Protein AF-A0A1A8HND4-F1 (afdb_monomer_lite)

Structure (mmCIF, N/CA/C/O backbone):
data_AF-A0A1A8HND4-F1
#
_entry.id   AF-A0A1A8HND4-F1
#
loop_
_atom_site.group_PDB
_atom_site.id
_atom_site.type_symbol
_atom_site.label_atom_id
_atom_site.label_alt_id
_atom_site.label_comp_id
_atom_site.label_asym_id
_atom_site.label_entity_id
_atom_site.label_seq_id
_atom_site.pdbx_PDB_ins_code
_atom_site.Cartn_x
_atom_site.Cartn_y
_atom_site.Cartn_z
_atom_site.occupancy
_atom_site.B_iso_or_equiv
_atom_site.auth_seq_id
_atom_site.auth_comp_id
_atom_site.auth_asym_id
_atom_site.auth_atom_id
_atom_site.pdbx_PDB_model_num
ATOM 1 N N . ASN A 1 1 ? 3.012 -6.499 -9.061 1.00 89.19 1 ASN A N 1
ATOM 2 C CA . ASN A 1 1 ? 3.419 -7.428 -10.140 1.00 89.19 1 ASN A CA 1
ATOM 3 C C . ASN A 1 1 ? 4.429 -6.832 -11.090 1.00 89.19 1 ASN A C 1
ATOM 5 O O . ASN A 1 1 ? 5.504 -7.394 -11.152 1.00 89.19 1 ASN A O 1
ATOM 9 N N . ILE A 1 2 ? 4.158 -5.696 -11.749 1.00 93.88 2 ILE A N 1
ATOM 10 C CA . ILE A 1 2 ? 5.106 -5.095 -12.714 1.00 93.88 2 ILE A CA 1
ATOM 11 C C . ILE A 1 2 ? 6.516 -4.928 -12.121 1.00 93.88 2 ILE A C 1
ATOM 13 O O . ILE A 1 2 ? 7.475 -5.419 -12.698 1.00 93.88 2 ILE A O 1
ATOM 17 N N . LEU A 1 3 ? 6.635 -4.331 -10.929 1.00 91.88 3 LEU A N 1
ATOM 18 C CA . LEU A 1 3 ? 7.934 -4.133 -10.263 1.00 91.88 3 LEU A CA 1
ATOM 19 C C . LEU A 1 3 ? 8.653 -5.437 -9.883 1.00 91.88 3 LEU A C 1
ATOM 21 O O . LEU A 1 3 ? 9.866 -5.437 -9.727 1.00 91.88 3 LEU A O 1
ATOM 25 N N . ASN A 1 4 ? 7.912 -6.535 -9.732 1.00 92.00 4 ASN A N 1
ATOM 26 C CA . ASN A 1 4 ? 8.458 -7.835 -9.344 1.00 92.00 4 ASN A CA 1
ATOM 27 C C . ASN A 1 4 ? 8.629 -8.774 -10.548 1.00 92.00 4 ASN A C 1
ATOM 29 O O . ASN A 1 4 ? 8.966 -9.942 -10.353 1.00 92.00 4 ASN A O 1
ATOM 33 N N . ALA A 1 5 ? 8.336 -8.315 -11.771 1.00 94.69 5 ALA A N 1
ATOM 34 C CA . ALA A 1 5 ? 8.373 -9.143 -12.969 1.00 94.69 5 ALA A CA 1
ATOM 35 C C . ALA A 1 5 ? 9.757 -9.791 -13.144 1.00 94.69 5 ALA A C 1
ATOM 37 O O . ALA A 1 5 ? 10.784 -9.149 -12.942 1.00 94.69 5 ALA A O 1
ATOM 38 N N . GLY A 1 6 ? 9.779 -11.084 -13.476 1.00 91.06 6 GLY A N 1
ATOM 39 C CA . GLY A 1 6 ? 11.015 -11.872 -13.584 1.00 91.06 6 GLY A CA 1
ATOM 40 C C . GLY A 1 6 ? 11.630 -12.315 -12.248 1.00 91.06 6 GLY A C 1
ATOM 41 O O . GLY A 1 6 ? 12.549 -13.126 -12.253 1.00 91.06 6 GLY A O 1
ATOM 42 N N . GLY A 1 7 ? 11.118 -11.838 -11.109 1.00 89.81 7 GLY A N 1
ATOM 43 C CA . GLY A 1 7 ? 11.505 -12.301 -9.776 1.00 89.81 7 GLY A CA 1
ATOM 44 C C . GLY A 1 7 ? 10.580 -13.385 -9.216 1.00 89.81 7 GLY A C 1
ATOM 45 O O . GLY A 1 7 ? 9.534 -13.706 -9.785 1.00 89.81 7 GLY A O 1
ATOM 46 N N . SER A 1 8 ? 10.918 -13.896 -8.029 1.00 85.88 8 SER A N 1
ATOM 47 C CA . SER A 1 8 ? 10.138 -14.922 -7.309 1.00 85.88 8 SER A CA 1
ATOM 48 C C . SER A 1 8 ? 8.691 -14.511 -6.989 1.00 85.88 8 SER A C 1
ATOM 50 O O . SER A 1 8 ? 7.854 -15.370 -6.728 1.00 85.88 8 SER A O 1
ATOM 52 N N . ALA A 1 9 ? 8.377 -13.212 -7.049 1.00 87.56 9 ALA A N 1
ATOM 53 C CA . ALA A 1 9 ? 7.042 -12.652 -6.829 1.00 87.56 9 ALA A CA 1
ATOM 54 C C . ALA A 1 9 ? 6.406 -12.029 -8.096 1.00 87.56 9 ALA A C 1
ATOM 56 O O . ALA A 1 9 ? 5.453 -11.253 -7.986 1.00 87.56 9 ALA A O 1
ATOM 57 N N . GLY A 1 10 ? 6.925 -12.320 -9.296 1.00 84.56 10 GLY A N 1
ATOM 58 C CA . GLY A 1 10 ? 6.526 -11.642 -10.540 1.00 84.56 10 GLY A CA 1
ATOM 59 C C . GLY A 1 10 ? 5.096 -11.896 -11.014 1.00 84.56 10 GLY A C 1
ATOM 60 O O . GLY A 1 10 ? 4.497 -11.016 -11.628 1.00 84.56 10 GLY A O 1
ATOM 61 N N . ASN A 1 11 ? 4.515 -13.038 -10.646 1.00 91.75 11 ASN A N 1
ATOM 62 C CA . ASN A 1 11 ? 3.164 -13.459 -11.038 1.00 91.75 11 ASN A CA 1
ATOM 63 C C . ASN A 1 11 ? 2.240 -13.640 -9.827 1.00 91.75 11 ASN A C 1
ATOM 65 O O . ASN A 1 11 ? 1.387 -14.526 -9.805 1.00 91.75 11 ASN A O 1
ATOM 69 N N . ALA A 1 12 ? 2.433 -12.834 -8.783 1.00 94.12 12 ALA A N 1
ATOM 70 C CA . ALA A 1 12 ? 1.611 -12.931 -7.587 1.00 94.12 12 ALA A CA 1
ATOM 71 C C . ALA A 1 12 ? 0.135 -12.627 -7.910 1.00 94.12 12 ALA A C 1
ATOM 73 O O . ALA A 1 12 ? -0.187 -11.580 -8.462 1.00 94.12 12 ALA A O 1
ATOM 74 N N . VAL A 1 13 ? -0.786 -13.516 -7.538 1.00 94.81 13 VAL A N 1
ATOM 75 C CA . VAL A 1 13 ? -2.239 -13.277 -7.693 1.00 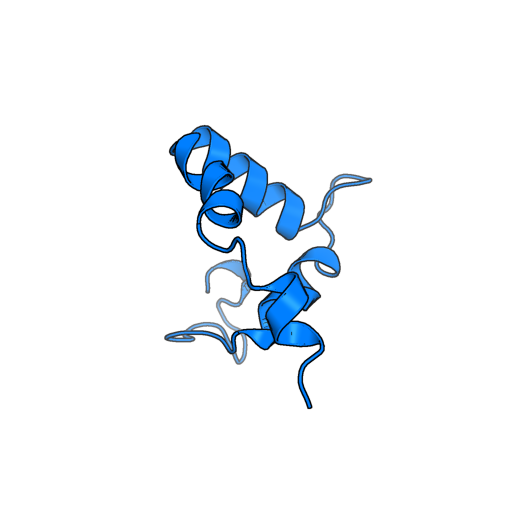94.81 13 VAL A CA 1
ATOM 76 C C . VAL A 1 13 ? -2.802 -12.335 -6.620 1.00 94.81 13 VAL A C 1
ATOM 78 O O . VAL A 1 13 ? -3.929 -11.864 -6.725 1.00 94.81 13 VAL A O 1
ATOM 81 N N . GLY A 1 14 ? -2.007 -12.039 -5.591 1.00 94.25 14 GLY A N 1
ATOM 82 C CA . GLY A 1 14 ? -2.351 -11.152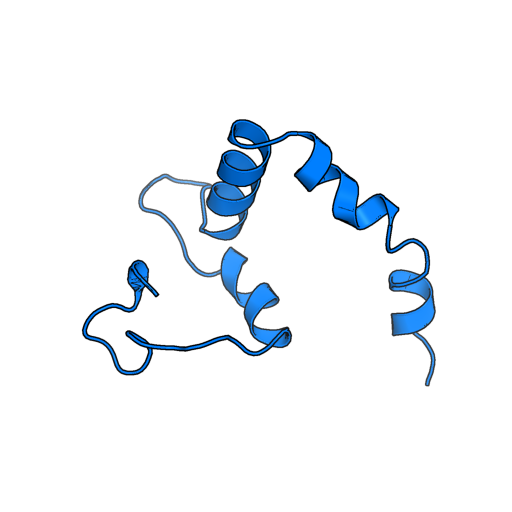 -4.489 1.00 94.25 14 GLY A CA 1
ATOM 83 C C . GLY A 1 14 ? -1.157 -10.927 -3.565 1.00 94.25 14 GLY A C 1
ATOM 84 O O . GLY A 1 14 ? -0.030 -11.320 -3.869 1.00 94.25 14 GLY A O 1
ATOM 85 N N . PHE A 1 15 ? -1.402 -10.296 -2.423 1.00 95.25 15 PHE A N 1
ATOM 86 C CA . PHE A 1 15 ? -0.392 -10.013 -1.406 1.00 95.25 15 PHE A CA 1
ATOM 87 C C . PHE A 1 15 ? -1.008 -10.110 -0.007 1.00 95.25 15 PHE A C 1
ATOM 89 O O . PHE A 1 15 ? -2.224 -10.012 0.162 1.00 95.25 15 PHE A O 1
ATOM 96 N N . LYS A 1 16 ? -0.170 -10.319 1.011 1.00 95.94 16 LYS A N 1
ATOM 97 C CA . LYS A 1 16 ? -0.613 -10.298 2.412 1.00 95.94 16 LYS A CA 1
ATOM 98 C C . LYS A 1 16 ? -0.926 -8.861 2.818 1.00 95.94 16 LYS A C 1
ATOM 100 O O . LYS A 1 16 ? -0.131 -7.977 2.533 1.00 95.94 16 LYS A O 1
ATOM 105 N N . LEU A 1 17 ? -2.006 -8.621 3.562 1.00 96.00 17 LEU A N 1
ATOM 106 C CA . LEU A 1 17 ? -2.361 -7.261 3.998 1.00 96.00 17 LEU A CA 1
ATOM 107 C C . LEU A 1 17 ? -1.235 -6.575 4.797 1.00 96.00 17 LEU A C 1
ATOM 109 O O . LEU A 1 17 ? -1.006 -5.378 4.651 1.00 96.00 17 LEU A O 1
ATOM 113 N N . SER A 1 18 ? -0.474 -7.344 5.579 1.00 95.81 18 SER A N 1
ATOM 114 C CA . SER A 1 18 ? 0.679 -6.840 6.333 1.00 95.81 18 SER A CA 1
ATOM 115 C C . SER A 1 18 ? 1.800 -6.270 5.456 1.00 95.81 18 SER A C 1
ATOM 117 O O . SER A 1 18 ? 2.552 -5.421 5.928 1.00 95.81 18 SER A O 1
ATOM 119 N N . SER A 1 19 ? 1.903 -6.661 4.178 1.00 94.69 19 SER A N 1
ATOM 120 C CA . SER A 1 19 ? 2.911 -6.102 3.268 1.00 94.69 19 SER A CA 1
ATOM 121 C C . SER A 1 19 ? 2.621 -4.656 2.864 1.00 94.69 19 SER A C 1
ATOM 123 O O . SER A 1 19 ? 3.481 -4.015 2.272 1.00 94.69 19 SER A O 1
ATOM 125 N N . LEU A 1 20 ? 1.437 -4.109 3.167 1.00 96.38 20 LEU A N 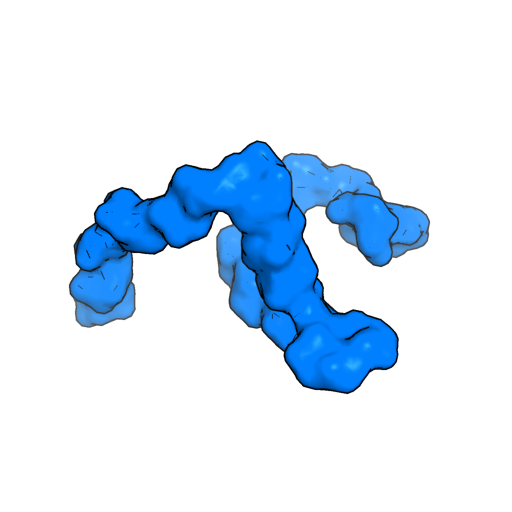1
ATOM 126 C CA . LEU A 1 20 ? 1.161 -2.690 2.918 1.00 96.38 20 LEU A CA 1
ATOM 127 C C . LEU A 1 20 ? 2.096 -1.767 3.715 1.00 96.38 20 LEU A C 1
ATOM 129 O O . LEU A 1 20 ? 2.400 -0.669 3.255 1.00 96.38 20 LEU A O 1
ATOM 133 N N . LEU A 1 21 ? 2.597 -2.222 4.870 1.00 95.44 21 LEU A N 1
ATOM 134 C CA . LEU A 1 21 ? 3.526 -1.453 5.701 1.00 95.44 21 LEU A CA 1
ATOM 135 C C . LEU A 1 21 ? 4.871 -1.208 4.999 1.00 95.44 21 LEU A C 1
ATOM 137 O O . LEU A 1 21 ? 5.459 -0.145 5.169 1.00 95.44 21 LEU A O 1
ATOM 141 N N . SER A 1 22 ? 5.319 -2.135 4.144 1.00 95.25 22 SER A N 1
ATOM 142 C CA . SER A 1 22 ? 6.613 -2.029 3.456 1.00 95.25 22 SER A CA 1
ATOM 143 C C . SER A 1 22 ? 6.583 -1.150 2.201 1.00 95.25 22 SER A C 1
ATOM 145 O O . SER A 1 22 ? 7.607 -0.966 1.539 1.00 95.25 22 SER A O 1
ATOM 147 N N . LEU A 1 23 ? 5.424 -0.588 1.831 1.00 97.12 23 LEU A N 1
ATOM 148 C CA . LEU A 1 23 ? 5.338 0.340 0.696 1.00 97.12 23 LEU A CA 1
ATOM 149 C C . LEU A 1 23 ? 6.168 1.608 0.940 1.00 97.12 23 LEU A C 1
ATOM 151 O O . LEU A 1 23 ? 6.720 2.177 -0.003 1.00 97.12 23 LEU A O 1
ATOM 155 N N . ALA A 1 24 ? 6.282 2.039 2.198 1.00 96.88 24 ALA A N 1
ATOM 156 C CA . ALA A 1 24 ? 7.082 3.202 2.566 1.00 96.88 24 ALA A CA 1
ATOM 157 C C . ALA A 1 24 ? 8.599 2.948 2.457 1.00 96.88 24 ALA A C 1
ATOM 159 O O . ALA A 1 24 ? 9.361 3.893 2.232 1.00 96.88 24 ALA A O 1
ATOM 160 N N . ASP A 1 25 ? 9.023 1.685 2.543 1.00 96.69 25 ASP A N 1
ATOM 161 C CA . ASP A 1 25 ? 10.433 1.280 2.506 1.00 96.69 25 ASP A CA 1
ATOM 162 C C . ASP A 1 25 ? 10.984 1.201 1.076 1.00 96.69 25 ASP A C 1
ATOM 164 O O . ASP A 1 25 ? 12.190 1.319 0.848 1.00 96.69 25 ASP A O 1
ATOM 168 N N . THR A 1 26 ? 10.102 1.040 0.084 1.00 95.56 26 THR A N 1
ATOM 169 C CA . THR A 1 26 ? 10.490 0.962 -1.330 1.00 95.56 26 THR A CA 1
ATOM 170 C C . THR A 1 26 ? 10.754 2.364 -1.877 1.00 95.56 26 THR A C 1
ATOM 172 O O . THR A 1 26 ? 9.845 3.058 -2.344 1.00 95.56 26 THR A O 1
ATOM 175 N N . LYS A 1 27 ? 12.011 2.805 -1.787 1.00 96.75 27 LYS A N 1
ATOM 176 C CA . LYS A 1 27 ? 12.453 4.131 -2.239 1.00 96.75 27 LYS A CA 1
ATOM 177 C C . LYS A 1 27 ? 12.408 4.254 -3.761 1.00 96.75 27 LYS A C 1
ATOM 179 O O . LYS A 1 27 ? 12.757 3.325 -4.483 1.00 96.75 27 LYS A O 1
ATOM 184 N N . SER A 1 28 ? 12.015 5.432 -4.237 1.00 95.75 28 SER A N 1
ATOM 185 C CA . SER A 1 28 ? 12.181 5.801 -5.642 1.00 95.75 28 SER A CA 1
ATOM 186 C C . SER A 1 28 ? 13.560 6.429 -5.882 1.00 95.75 28 SER A C 1
ATOM 188 O O . SER A 1 28 ? 14.298 6.721 -4.940 1.00 95.75 28 SER A O 1
ATOM 190 N N . ASN A 1 29 ? 13.890 6.689 -7.146 1.00 95.31 29 ASN A N 1
ATOM 191 C CA . ASN A 1 29 ? 15.076 7.463 -7.520 1.00 95.31 29 ASN A CA 1
ATOM 192 C C . ASN A 1 29 ? 14.941 8.972 -7.227 1.00 95.31 29 ASN A C 1
ATOM 194 O O . ASN A 1 29 ? 15.941 9.687 -7.253 1.00 95.31 29 ASN A O 1
ATOM 198 N N . LYS A 1 30 ? 13.731 9.469 -6.940 1.00 96.38 30 LYS A N 1
ATOM 199 C CA . LYS A 1 30 ? 13.489 10.860 -6.558 1.00 96.38 30 LYS A CA 1
ATOM 200 C C . LYS A 1 30 ? 13.666 11.014 -5.039 1.00 96.38 30 LYS A C 1
ATOM 202 O O . LYS A 1 30 ? 12.976 10.325 -4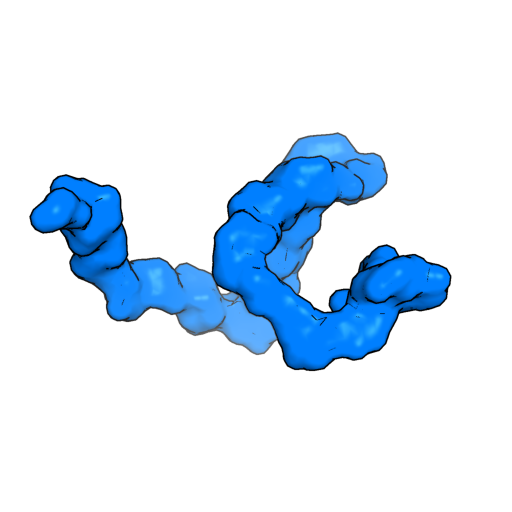.279 1.00 96.38 30 LYS A O 1
ATOM 207 N N . PRO A 1 31 ? 14.531 11.935 -4.571 1.00 95.81 31 PRO A N 1
ATOM 208 C CA . PRO A 1 31 ? 14.678 12.215 -3.146 1.00 95.81 31 PRO A CA 1
ATOM 209 C C . PRO A 1 31 ? 13.338 12.563 -2.490 1.00 95.81 31 PRO A C 1
ATOM 211 O O . PRO A 1 31 ? 12.539 13.315 -3.047 1.00 95.81 31 PRO A O 1
ATOM 214 N N . GLY A 1 32 ? 13.091 11.995 -1.308 1.00 95.69 32 GLY A N 1
ATOM 215 C CA . GLY A 1 32 ? 11.856 12.218 -0.548 1.00 95.69 32 GLY A CA 1
ATOM 216 C C . GLY A 1 32 ? 10.616 11.486 -1.077 1.00 95.69 32 GLY A C 1
ATOM 217 O O . GLY A 1 32 ? 9.526 11.730 -0.576 1.00 95.69 32 GLY A O 1
ATOM 218 N N . MET A 1 33 ? 10.750 10.590 -2.062 1.00 98.00 33 MET A N 1
ATOM 219 C CA . MET A 1 33 ? 9.625 9.884 -2.680 1.00 98.00 33 MET A CA 1
ATOM 220 C C . MET A 1 33 ? 9.798 8.360 -2.575 1.00 98.00 33 MET A C 1
ATOM 222 O O . MET A 1 33 ? 10.865 7.816 -2.872 1.00 98.00 33 MET A O 1
ATOM 226 N N . ASN A 1 34 ? 8.734 7.654 -2.186 1.00 97.88 34 ASN A N 1
ATOM 227 C CA . ASN A 1 34 ? 8.682 6.186 -2.105 1.00 97.88 34 ASN A CA 1
ATOM 228 C C . ASN A 1 34 ? 7.424 5.637 -2.804 1.00 97.88 34 ASN A C 1
ATOM 230 O O . ASN A 1 34 ? 6.603 6.400 -3.321 1.00 97.88 34 ASN A O 1
ATOM 234 N N . LEU A 1 35 ? 7.278 4.311 -2.829 1.00 97.62 35 LEU A N 1
ATOM 235 C CA . LEU A 1 35 ? 6.166 3.647 -3.505 1.00 97.62 35 LEU A CA 1
ATOM 236 C C . LEU A 1 35 ? 4.801 4.003 -2.897 1.00 97.62 35 LEU A C 1
ATOM 238 O O . LEU A 1 35 ? 3.843 4.171 -3.648 1.00 97.62 35 LEU A O 1
ATOM 242 N N . LEU A 1 36 ? 4.705 4.184 -1.575 1.00 97.88 36 LEU A N 1
ATOM 243 C CA . LEU A 1 36 ? 3.462 4.631 -0.935 1.00 97.88 36 LEU A CA 1
ATOM 244 C C . LEU A 1 36 ? 3.016 6.005 -1.459 1.00 97.88 36 LEU A C 1
ATOM 246 O O . LEU A 1 36 ? 1.856 6.167 -1.836 1.00 97.88 36 LEU A O 1
ATOM 250 N N . HIS A 1 37 ? 3.937 6.971 -1.549 1.00 98.06 37 HIS A N 1
ATOM 251 C CA . HIS A 1 37 ? 3.631 8.285 -2.123 1.00 98.06 37 HIS A CA 1
ATOM 252 C C . HIS A 1 37 ? 3.170 8.164 -3.578 1.00 98.06 37 HIS A C 1
ATOM 254 O O . HIS A 1 37 ? 2.219 8.828 -3.982 1.00 98.06 37 HIS A O 1
ATOM 260 N N . PHE A 1 38 ? 3.831 7.313 -4.369 1.00 97.31 38 PHE A N 1
ATOM 261 C CA . PHE A 1 38 ? 3.472 7.119 -5.773 1.00 97.31 38 PHE A CA 1
ATOM 262 C C . PHE A 1 38 ? 2.044 6.584 -5.903 1.00 97.31 38 PHE A C 1
ATOM 264 O O . PHE A 1 38 ? 1.246 7.147 -6.643 1.00 97.31 38 PHE A O 1
ATOM 271 N N . VAL A 1 39 ? 1.695 5.555 -5.126 1.00 97.06 39 VAL A N 1
ATOM 272 C CA . VAL A 1 39 ? 0.345 4.975 -5.127 1.00 97.06 39 VAL A CA 1
ATOM 273 C C . VAL A 1 39 ? -0.710 6.008 -4.722 1.00 97.06 39 VAL A C 1
ATOM 275 O O . VAL A 1 39 ? -1.756 6.073 -5.363 1.00 97.06 39 VAL A O 1
ATOM 278 N N . ALA A 1 40 ? -0.440 6.842 -3.712 1.00 97.50 40 ALA A N 1
ATOM 279 C CA . ALA A 1 40 ? -1.364 7.898 -3.295 1.00 97.50 40 ALA A CA 1
ATOM 280 C C . ALA A 1 40 ? -1.597 8.947 -4.401 1.00 97.50 40 ALA A C 1
ATOM 282 O O . ALA A 1 40 ? -2.742 9.312 -4.667 1.00 97.50 40 ALA A O 1
ATOM 283 N N . LEU A 1 41 ? -0.536 9.387 -5.088 1.00 98.00 41 LEU A N 1
ATOM 284 C CA . LEU A 1 41 ? -0.649 10.325 -6.212 1.00 98.00 41 LEU A CA 1
ATOM 285 C C . LEU A 1 41 ? -1.404 9.719 -7.400 1.00 98.00 41 LEU A C 1
ATOM 287 O O . LEU A 1 41 ? -2.235 10.390 -8.005 1.00 98.00 41 LEU A O 1
ATOM 291 N N . GLU A 1 42 ? -1.138 8.458 -7.746 1.00 97.81 42 GLU A N 1
ATOM 292 C CA . GLU A 1 42 ? -1.854 7.782 -8.833 1.00 97.81 42 GLU A CA 1
ATOM 293 C C . GLU A 1 42 ? -3.329 7.543 -8.489 1.00 97.81 42 GLU A C 1
ATOM 295 O O . GLU A 1 42 ? -4.189 7.671 -9.361 1.00 97.81 42 GLU A O 1
ATOM 300 N N . ALA A 1 43 ? -3.648 7.261 -7.221 1.00 98.12 43 ALA A N 1
ATOM 301 C CA . ALA A 1 43 ? -5.031 7.187 -6.759 1.00 98.12 43 ALA A CA 1
ATOM 302 C C . ALA A 1 43 ? -5.745 8.534 -6.938 1.00 98.12 43 ALA A C 1
ATOM 304 O O . ALA A 1 43 ? -6.820 8.558 -7.530 1.00 98.12 43 ALA A O 1
ATOM 305 N N . GLN A 1 44 ? -5.117 9.643 -6.526 1.00 97.94 44 GLN A N 1
ATOM 306 C CA . GLN A 1 44 ? -5.665 10.992 -6.706 1.00 97.94 44 GLN A CA 1
ATOM 307 C C . GLN A 1 44 ? -5.930 11.319 -8.181 1.00 97.94 44 GLN A C 1
ATOM 309 O O . GLN A 1 44 ? -7.014 11.778 -8.526 1.00 97.94 44 GLN A O 1
ATOM 314 N N . LYS A 1 45 ? -4.953 11.058 -9.061 1.00 98.38 45 LYS A N 1
ATOM 315 C CA . LYS A 1 45 ? -5.089 11.299 -10.507 1.00 98.38 45 LYS A CA 1
ATOM 316 C C . LYS A 1 45 ? -6.220 10.486 -11.131 1.00 98.38 45 LYS A C 1
ATOM 318 O O . LYS A 1 45 ? -6.835 10.942 -12.090 1.00 98.38 45 LYS A O 1
ATOM 323 N N . LYS A 1 46 ? -6.443 9.264 -10.639 1.00 98.19 46 LYS A N 1
ATOM 324 C CA . LYS A 1 46 ? -7.455 8.352 -11.173 1.00 98.19 46 LYS A CA 1
ATOM 325 C C . LYS A 1 46 ? -8.862 8.716 -10.708 1.00 98.19 46 LYS A C 1
ATOM 327 O O . LYS A 1 46 ? -9.774 8.718 -11.528 1.00 98.19 46 LYS A O 1
ATOM 332 N N . ASP A 1 47 ? -9.029 8.956 -9.413 1.00 98.19 47 ASP A N 1
ATOM 333 C CA . ASP A 1 47 ? -10.277 9.391 -8.785 1.00 98.19 47 ASP A CA 1
ATOM 334 C C . ASP A 1 47 ? -9.978 9.886 -7.362 1.00 98.19 47 ASP A C 1
ATOM 336 O O . ASP A 1 47 ? -9.616 9.101 -6.483 1.00 98.19 47 ASP A O 1
ATOM 340 N N . GLU A 1 48 ? -10.173 11.182 -7.113 1.00 97.00 48 GLU A N 1
ATOM 341 C CA . GLU A 1 48 ? -9.949 11.798 -5.799 1.00 97.00 48 GLU A CA 1
ATOM 342 C C . GLU A 1 48 ? -10.737 11.127 -4.668 1.00 97.00 48 GLU A C 1
ATOM 344 O O . GLU A 1 48 ? -10.243 11.053 -3.541 1.00 97.00 48 GLU A O 1
ATOM 349 N N . LYS A 1 49 ? -11.906 10.538 -4.957 1.00 97.44 49 LYS A N 1
ATOM 350 C CA . LYS A 1 49 ? -12.714 9.832 -3.949 1.00 97.44 49 LYS A CA 1
ATOM 351 C C . LYS A 1 49 ? -12.016 8.595 -3.389 1.00 97.44 49 LYS A C 1
ATOM 353 O O . LYS A 1 49 ? -12.379 8.121 -2.312 1.00 97.44 49 LYS A O 1
ATOM 358 N N . LEU A 1 50 ? -11.005 8.056 -4.075 1.00 97.25 50 LEU A N 1
ATOM 359 C CA . LEU A 1 50 ? -10.197 6.955 -3.548 1.00 97.25 50 LEU A CA 1
ATOM 360 C C . LEU A 1 50 ? -9.404 7.373 -2.304 1.00 97.25 50 LEU A C 1
ATOM 362 O O . LEU A 1 50 ? -9.138 6.525 -1.454 1.00 97.25 50 LEU A O 1
ATOM 366 N N . LEU A 1 51 ? -9.084 8.663 -2.147 1.00 97.38 51 LEU A N 1
ATOM 367 C CA . LEU A 1 51 ? -8.418 9.187 -0.950 1.00 97.38 51 LEU A CA 1
ATOM 368 C C . LEU A 1 51 ? -9.339 9.213 0.278 1.00 97.38 51 LEU A C 1
ATOM 370 O O . LEU A 1 51 ? -8.857 9.264 1.407 1.00 97.38 51 LEU A O 1
ATOM 374 N N . GLU A 1 52 ? -10.655 9.122 0.083 1.00 97.06 52 GLU A N 1
ATOM 375 C CA . GLU A 1 52 ? -11.643 9.131 1.164 1.00 97.06 52 GLU A CA 1
ATOM 376 C C . GLU A 1 52 ? -11.819 7.761 1.834 1.00 97.06 52 GLU A C 1
ATOM 378 O O . GLU A 1 52 ? -12.534 7.652 2.833 1.00 97.06 52 GLU A O 1
ATOM 383 N N . PHE A 1 53 ? -11.176 6.695 1.336 1.00 95.56 53 PHE A N 1
ATOM 384 C CA . PHE A 1 53 ? -11.318 5.354 1.916 1.00 95.56 53 PHE A CA 1
ATOM 385 C C . PHE A 1 53 ? -11.065 5.289 3.439 1.00 95.56 53 PHE A C 1
ATOM 387 O O . PHE A 1 53 ? -11.804 4.553 4.104 1.00 95.56 53 PHE A O 1
ATOM 394 N N . PRO A 1 54 ? -10.126 6.057 4.044 1.00 95.75 54 PRO A N 1
ATOM 395 C CA . PRO A 1 54 ? -9.917 6.020 5.488 1.00 95.75 54 PRO A CA 1
ATOM 396 C C . PRO A 1 54 ? -11.148 6.502 6.268 1.00 95.75 54 PRO A C 1
ATOM 398 O O . PRO A 1 54 ? -11.408 6.013 7.365 1.00 95.75 54 PRO A O 1
ATOM 401 N N . LEU A 1 55 ? -11.970 7.385 5.685 1.00 96.25 55 LEU A N 1
ATOM 402 C CA . LEU A 1 55 ? -13.208 7.885 6.301 1.00 96.25 55 LEU A CA 1
ATOM 403 C C . LEU A 1 55 ? -14.275 6.789 6.445 1.00 96.25 55 LEU A C 1
ATOM 405 O O . LEU A 1 55 ? -15.189 6.912 7.264 1.00 96.25 55 LEU A O 1
ATOM 409 N N . ARG A 1 56 ? -14.156 5.697 5.679 1.00 95.94 56 ARG A N 1
ATOM 410 C CA . ARG A 1 56 ? -15.017 4.508 5.785 1.00 95.94 56 ARG A CA 1
ATOM 411 C C . ARG A 1 56 ? -14.559 3.549 6.888 1.00 95.94 56 ARG A C 1
ATOM 413 O O . ARG A 1 56 ? -15.313 2.661 7.267 1.00 95.94 56 ARG A O 1
ATOM 420 N N . LEU A 1 57 ? -13.359 3.743 7.438 1.00 96.06 57 LEU A N 1
ATOM 421 C CA . LEU A 1 57 ? -12.723 2.874 8.434 1.00 96.06 57 LEU A CA 1
ATOM 422 C C . LEU A 1 57 ? -12.697 3.513 9.835 1.00 96.06 57 LEU A C 1
ATOM 424 O O . LEU A 1 57 ? -11.726 3.377 10.573 1.00 96.06 57 LEU A O 1
ATOM 428 N N . LYS A 1 58 ? -13.779 4.198 10.227 1.00 96.56 58 LYS A N 1
ATOM 429 C CA . LYS A 1 58 ? -13.845 5.041 11.442 1.00 96.56 58 LYS A CA 1
ATOM 430 C C . LYS A 1 58 ? -13.429 4.335 12.737 1.00 9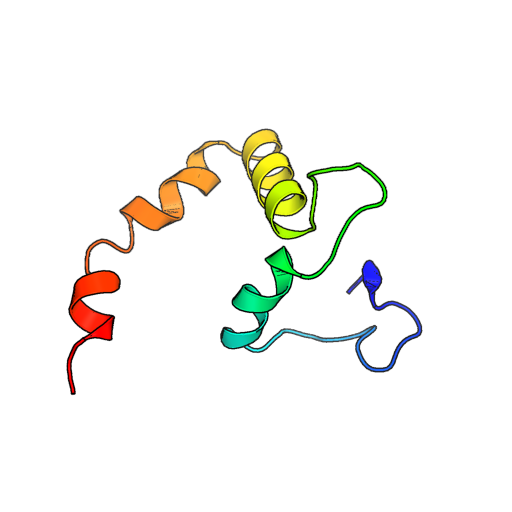6.56 58 LYS A C 1
ATOM 432 O O . LYS A 1 58 ? -12.835 4.953 13.612 1.00 96.56 58 LYS A O 1
ATOM 437 N N . ASN A 1 59 ? -13.721 3.041 12.851 1.00 96.44 59 ASN A N 1
ATOM 438 C CA . ASN A 1 59 ? -13.495 2.278 14.079 1.00 96.44 59 ASN A CA 1
ATOM 439 C C . ASN A 1 59 ? -12.146 1.544 14.105 1.00 96.44 59 ASN A C 1
ATOM 441 O O . ASN A 1 59 ? -11.841 0.893 15.101 1.00 96.44 59 ASN A O 1
ATOM 445 N N . ILE A 1 60 ? -11.332 1.622 13.042 1.00 95.38 60 ILE A N 1
ATOM 446 C CA . ILE A 1 60 ? -10.145 0.765 12.897 1.00 95.38 60 ILE A CA 1
ATOM 447 C C . ILE A 1 60 ? -9.098 1.016 13.991 1.00 95.38 60 ILE A C 1
ATOM 449 O O . ILE A 1 60 ? -8.520 0.072 14.519 1.00 95.38 60 ILE A O 1
ATOM 453 N N . GLN A 1 61 ? -8.908 2.277 14.390 1.00 93.88 61 GLN A N 1
ATOM 454 C CA . GLN A 1 61 ? -7.957 2.658 15.438 1.00 93.88 61 GLN A CA 1
ATOM 455 C C . GLN A 1 61 ? -8.411 2.203 16.830 1.00 93.88 61 GLN A C 1
ATOM 457 O O . G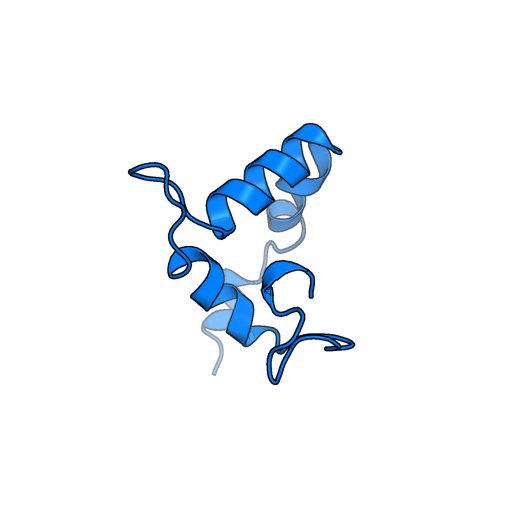LN A 1 61 ? -7.588 1.817 17.655 1.00 93.88 61 GLN A O 1
ATOM 462 N N . ALA A 1 62 ? -9.715 2.268 17.109 1.00 96.62 62 ALA A N 1
ATOM 463 C CA . ALA A 1 62 ? -10.258 1.782 18.372 1.00 96.62 62 ALA A CA 1
ATOM 464 C C . ALA A 1 62 ? -10.168 0.251 18.434 1.00 96.62 62 ALA A C 1
ATOM 466 O O . ALA A 1 62 ? -9.674 -0.302 19.415 1.00 96.62 62 ALA A O 1
ATOM 467 N N . ALA A 1 63 ? -10.564 -0.423 17.350 1.00 96.69 63 ALA A N 1
ATOM 468 C CA . ALA A 1 63 ? -10.519 -1.875 17.237 1.00 96.69 63 ALA A CA 1
ATOM 469 C C . ALA A 1 63 ? -9.095 -2.440 17.364 1.00 96.69 63 ALA A C 1
ATOM 471 O O . ALA A 1 63 ? -8.921 -3.507 17.941 1.00 96.69 63 ALA A O 1
ATOM 472 N N . SER A 1 64 ? -8.065 -1.720 16.902 1.00 95.38 64 SER A N 1
ATOM 473 C CA . SER A 1 64 ? -6.673 -2.188 16.975 1.00 95.38 64 SER A CA 1
ATOM 474 C C . SER A 1 64 ? -6.104 -2.287 18.398 1.00 95.38 64 SER A C 1
ATOM 476 O O . SER A 1 64 ? -4.960 -2.701 18.556 1.00 95.38 64 SER A O 1
ATOM 478 N N . ARG A 1 65 ? -6.837 -1.826 19.418 1.00 96.00 65 ARG A N 1
ATOM 479 C CA . ARG A 1 65 ? -6.409 -1.804 20.827 1.00 96.00 65 ARG A CA 1
ATOM 480 C C . ARG A 1 65 ? -7.193 -2.778 21.709 1.00 96.00 65 ARG A C 1
ATOM 482 O O . ARG A 1 65 ? -6.940 -2.829 22.908 1.00 96.00 65 ARG A O 1
ATOM 489 N N . ILE A 1 66 ? -8.157 -3.499 21.138 1.00 94.56 66 ILE A N 1
ATOM 490 C CA . ILE A 1 66 ? -8.946 -4.508 21.849 1.00 94.56 66 ILE A CA 1
ATOM 491 C C . ILE A 1 66 ? -8.116 -5.796 21.916 1.00 94.56 66 ILE A C 1
ATOM 493 O O . ILE A 1 66 ? -7.537 -6.199 20.906 1.00 94.56 66 ILE A O 1
ATOM 497 N N . SER A 1 67 ? -8.044 -6.402 23.105 1.00 80.88 67 SER A N 1
ATOM 498 C CA . SER A 1 67 ? -7.371 -7.681 23.364 1.00 80.88 67 SER A CA 1
ATOM 499 C C . SER A 1 67 ? -8.361 -8.826 23.480 1.00 80.88 67 SER A C 1
ATOM 501 O O . SER A 1 67 ? -9.503 -8.575 23.921 1.00 80.88 67 SER A O 1
#

pLDDT: mean 95.2, std 3.33, range [80.88, 98.38]

Sequence (67 aa):
NILNAGGSAGNAVGFKLSSLLSLADTKSNKPGMNLLHFVALEAQKKDEKLLEFPLRLKNIQAASRIS

InterPro domains:
  IPR015425 Formin, FH2 domain [PF02181] (1-67)
  IPR015425 Formin, FH2 domain [PS51444] (1-67)
  IPR042201 Formin, FH2 domain superfamily [G3DSA:1.20.58.2220] (1-67)

Foldseek 3Di:
DVVQCPHPCNPPPDDDPVCVVCQQVADDPDPPDTRVNVVQVVLCVVPVCSVCVVVVVVCVVVVVPDD

Radius of gyration: 14.92 Å; chains: 1; bounding box: 30×27×37 Å

Organism: NCBI:txid1143690

Secondary structure (DSSP, 8-state):
-GGGTTSTTTT-S---GGGGGGGTTSB-SSTT-BHHHHHHHHHHHH-GGGGGGGGG-TTHHHHTT--